Protein AF-A0A6J6JPL1-F1 (afdb_monomer_lite)

Foldseek 3Di:
DVVPDDDPVRVLQCVFCVVCVVVVNNQATRDPDPNHDPWDFDKPDDCNPDDPVCNVVIDTPDTADPVRGPDDDDD

Sequence (75 aa):
MKEQALTVREALNAYTSGVTAQLAKSELSGTLEAGQAAEFVVLSGNPLAAEESALFEISVIASSTMLTPLAYLPA

Radius of gyration: 14.74 Å; chains: 1; bounding box: 27×45×35 Å

InterPro domains:
  IPR011059 Metal-dependent hydrolase, composite domain superfamily [G3DSA:2.30.40.10] (31-48)
  IPR013108 Amidohydrolase 3 [PF07969] (3-60)

Organism: NCBI:txid449393

Structure (mmCIF, N/CA/C/O backbone):
data_AF-A0A6J6JPL1-F1
#
_entry.id   AF-A0A6J6JPL1-F1
#
loop_
_atom_site.group_PDB
_atom_site.id
_atom_site.type_symbol
_atom_site.label_atom_id
_atom_site.label_alt_id
_atom_site.label_comp_id
_atom_site.label_asym_id
_atom_site.label_entity_id
_atom_site.label_seq_id
_atom_site.pdbx_PDB_ins_code
_atom_site.Cartn_x
_atom_site.Cartn_y
_atom_site.Cartn_z
_atom_site.occupancy
_atom_site.B_iso_or_equiv
_atom_site.auth_seq_id
_atom_site.auth_comp_id
_atom_site.auth_asym_id
_atom_site.auth_atom_id
_atom_site.pdbx_PDB_model_num
ATOM 1 N N . MET A 1 1 ? -2.638 19.047 19.598 1.00 65.25 1 MET A N 1
ATOM 2 C CA . MET A 1 1 ? -1.792 18.469 18.526 1.00 65.25 1 MET A CA 1
ATOM 3 C C . MET A 1 1 ? -2.562 17.595 17.522 1.00 65.25 1 MET A C 1
ATOM 5 O O . MET A 1 1 ? -1.919 16.992 16.679 1.00 65.25 1 MET A O 1
ATOM 9 N N . LYS A 1 2 ? -3.911 17.562 17.526 1.00 76.62 2 LYS A N 1
ATOM 10 C CA . LYS A 1 2 ? -4.690 16.887 16.464 1.00 76.62 2 LYS A CA 1
ATOM 11 C C . LYS A 1 2 ? -4.520 17.536 15.084 1.00 76.62 2 LYS A C 1
ATOM 13 O O . LYS A 1 2 ? -4.591 16.845 14.086 1.00 76.62 2 LYS A O 1
ATOM 18 N N . GLU A 1 3 ? -4.251 18.838 15.039 1.00 91.44 3 GLU A N 1
ATOM 19 C CA . GLU A 1 3 ? -4.108 19.611 13.794 1.00 91.44 3 GLU A CA 1
ATOM 20 C C . GLU A 1 3 ? -2.949 19.157 12.895 1.00 91.44 3 GLU A C 1
ATOM 22 O O . GLU A 1 3 ? -2.965 19.435 11.706 1.00 91.44 3 GLU A O 1
ATOM 27 N N . GLN A 1 4 ? -1.943 18.482 13.460 1.00 93.44 4 GLN A N 1
ATOM 28 C CA . GLN A 1 4 ? -0.788 17.957 12.720 1.00 93.44 4 GLN A CA 1
ATOM 29 C C . GLN A 1 4 ? -0.907 16.446 12.457 1.00 93.44 4 GLN A C 1
ATOM 31 O O . GLN A 1 4 ? 0.015 15.841 11.914 1.00 93.44 4 GLN A O 1
ATOM 36 N N . ALA A 1 5 ? -2.003 15.811 12.889 1.00 92.25 5 ALA A N 1
ATOM 37 C CA . ALA A 1 5 ? -2.231 14.398 12.632 1.00 92.25 5 ALA A CA 1
ATOM 38 C C . ALA A 1 5 ? -2.619 14.201 11.165 1.00 92.25 5 ALA A C 1
ATOM 40 O O . ALA A 1 5 ? -3.497 14.891 10.651 1.00 92.25 5 ALA A O 1
ATOM 41 N N . LEU A 1 6 ? -1.971 13.240 10.512 1.00 93.69 6 LEU A N 1
ATOM 42 C CA . LEU A 1 6 ? -2.311 12.855 9.150 1.00 93.69 6 LEU A CA 1
ATOM 43 C C . LEU A 1 6 ? -3.640 12.099 9.134 1.00 93.69 6 LEU A C 1
ATOM 45 O O . LEU A 1 6 ? -3.908 11.259 9.994 1.00 93.69 6 LEU A O 1
ATOM 49 N N . THR A 1 7 ? -4.433 12.330 8.097 1.00 93.56 7 THR A N 1
ATOM 50 C CA . THR A 1 7 ? -5.496 11.407 7.699 1.00 93.56 7 THR A CA 1
ATOM 51 C C . THR A 1 7 ? -4.897 10.084 7.211 1.00 93.56 7 THR A C 1
ATOM 53 O O . THR A 1 7 ? -3.744 10.024 6.777 1.00 93.56 7 THR A O 1
ATOM 56 N N . VAL A 1 8 ? -5.696 9.011 7.190 1.00 95.12 8 VAL A N 1
ATOM 57 C CA . VAL A 1 8 ? -5.255 7.706 6.656 1.00 95.12 8 VAL A CA 1
ATOM 58 C C . VAL A 1 8 ? -4.748 7.829 5.216 1.00 95.12 8 VAL A C 1
ATOM 60 O O . VAL A 1 8 ? -3.733 7.239 4.856 1.00 95.12 8 VAL A O 1
ATOM 63 N N . ARG A 1 9 ? -5.419 8.637 4.386 1.00 95.69 9 ARG A N 1
ATOM 64 C CA . ARG A 1 9 ? -5.004 8.869 2.997 1.00 95.69 9 ARG A CA 1
ATOM 65 C C . ARG A 1 9 ? -3.650 9.568 2.913 1.00 95.69 9 ARG A C 1
ATOM 67 O O . ARG A 1 9 ? -2.820 9.168 2.103 1.00 95.69 9 ARG A O 1
ATOM 74 N N . GLU A 1 10 ? -3.422 10.591 3.729 1.00 96.69 10 GLU A N 1
ATOM 75 C CA . GLU A 1 10 ? -2.135 11.290 3.764 1.00 96.69 10 GLU A CA 1
ATOM 76 C C . GLU A 1 10 ? -1.019 1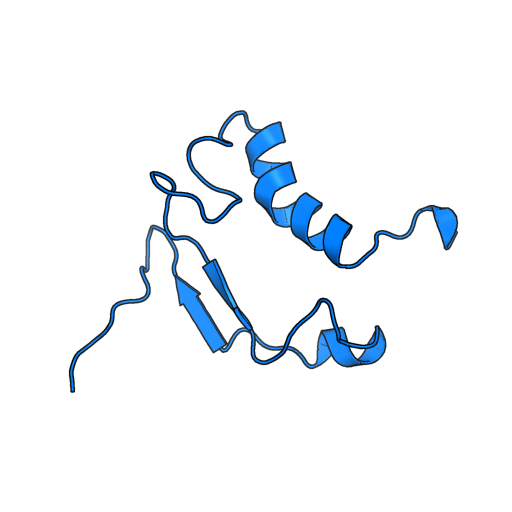0.381 4.273 1.00 96.69 10 GLU A C 1
ATOM 78 O O . GLU A 1 10 ? 0.066 10.398 3.703 1.00 96.69 10 GLU A O 1
ATOM 83 N N . ALA A 1 11 ? -1.289 9.540 5.275 1.00 96.06 11 ALA A N 1
ATOM 84 C CA . ALA A 1 11 ? -0.329 8.556 5.767 1.00 96.06 11 ALA A CA 1
ATOM 85 C C . ALA A 1 11 ? 0.043 7.525 4.686 1.00 96.06 11 ALA A C 1
ATOM 87 O O . ALA A 1 11 ? 1.226 7.262 4.470 1.00 96.06 11 ALA A O 1
ATOM 88 N N . LEU A 1 12 ? -0.946 6.989 3.958 1.00 96.69 12 LEU A N 1
ATOM 89 C CA . LEU A 1 12 ? -0.706 6.077 2.835 1.00 96.69 12 LEU A CA 1
ATOM 90 C C . LEU A 1 12 ? 0.115 6.753 1.735 1.00 96.69 12 LEU A C 1
ATOM 92 O O . LEU A 1 12 ? 1.104 6.182 1.284 1.00 96.69 12 LEU A O 1
ATOM 96 N N . ASN A 1 13 ? -0.240 7.979 1.340 1.00 97.81 13 ASN A N 1
ATOM 97 C CA . ASN A 1 13 ? 0.523 8.743 0.352 1.00 97.81 13 ASN A CA 1
ATOM 98 C C . ASN A 1 13 ? 1.961 8.989 0.828 1.00 97.81 13 ASN A C 1
ATOM 100 O O . ASN A 1 13 ? 2.902 8.747 0.078 1.00 97.81 13 ASN A O 1
ATOM 104 N N . ALA A 1 14 ? 2.144 9.413 2.081 1.00 97.38 14 ALA A N 1
ATOM 105 C CA . ALA A 1 14 ? 3.454 9.694 2.659 1.00 97.38 14 ALA A CA 1
ATOM 106 C C . ALA A 1 14 ? 4.382 8.471 2.649 1.00 97.38 14 ALA A C 1
ATOM 108 O O . ALA A 1 14 ? 5.592 8.653 2.556 1.00 97.38 14 ALA A O 1
ATOM 109 N N . TYR A 1 15 ? 3.831 7.253 2.703 1.00 95.75 15 TYR A N 1
ATOM 110 C CA . TYR A 1 15 ? 4.588 5.997 2.698 1.00 95.75 15 TYR A CA 1
ATOM 111 C C . TYR A 1 15 ? 4.609 5.269 1.340 1.00 95.75 15 TYR A C 1
ATOM 113 O O . TYR A 1 15 ? 5.170 4.182 1.233 1.00 95.75 15 TYR A O 1
ATOM 121 N N . THR A 1 16 ? 4.000 5.844 0.299 1.00 96.75 16 THR A N 1
ATOM 122 C CA . THR A 1 16 ? 3.956 5.262 -1.053 1.00 96.75 16 THR A CA 1
ATOM 123 C C . THR A 1 16 ? 4.473 6.270 -2.079 1.00 96.75 16 THR A C 1
ATOM 125 O O . THR A 1 16 ? 5.683 6.476 -2.182 1.00 96.75 16 THR A O 1
ATOM 128 N N . SER A 1 17 ? 3.582 6.952 -2.796 1.00 97.69 17 SER A N 1
ATOM 129 C CA . SER A 1 17 ? 3.913 7.937 -3.830 1.00 97.69 17 SER A CA 1
ATOM 130 C C . SER A 1 17 ? 4.750 9.108 -3.306 1.00 97.69 17 SER A C 1
ATOM 132 O O . SER A 1 17 ? 5.598 9.637 -4.019 1.00 97.69 17 SER A O 1
ATOM 134 N N . GLY A 1 18 ? 4.571 9.489 -2.039 1.00 97.69 18 GLY A N 1
ATOM 135 C CA . GLY A 1 18 ? 5.366 10.519 -1.377 1.00 97.69 18 GLY A CA 1
ATOM 136 C C . GLY A 1 18 ? 6.846 10.150 -1.275 1.00 97.69 18 GLY A C 1
ATOM 137 O O . GLY A 1 18 ? 7.701 10.989 -1.559 1.00 97.69 18 GLY A O 1
ATOM 138 N N . VAL A 1 19 ? 7.163 8.894 -0.942 1.00 96.75 19 VAL A N 1
ATOM 139 C CA . VAL A 1 19 ? 8.554 8.409 -0.872 1.00 96.75 19 VAL A CA 1
ATOM 140 C C . VAL A 1 19 ? 9.182 8.386 -2.261 1.00 96.75 19 VAL A C 1
ATOM 142 O O . VAL A 1 19 ? 10.306 8.853 -2.443 1.00 96.75 19 VAL A O 1
ATOM 145 N N . THR A 1 20 ? 8.474 7.867 -3.264 1.00 96.50 20 THR A N 1
ATOM 146 C CA . THR A 1 20 ? 9.042 7.742 -4.613 1.00 96.50 20 THR A CA 1
ATOM 147 C C . THR A 1 20 ? 9.228 9.100 -5.284 1.00 96.50 20 THR A C 1
ATOM 149 O O . THR A 1 20 ? 10.245 9.302 -5.949 1.00 96.50 20 THR A O 1
ATOM 152 N N . ALA A 1 21 ? 8.356 10.072 -5.001 1.00 96.81 21 ALA A N 1
ATOM 153 C CA . ALA A 1 21 ? 8.547 11.465 -5.395 1.00 96.81 21 ALA A CA 1
ATOM 154 C C . ALA A 1 21 ? 9.797 12.094 -4.762 1.00 96.81 21 ALA A C 1
ATOM 156 O O . ALA A 1 21 ? 10.592 12.713 -5.469 1.00 96.81 21 ALA A O 1
ATOM 157 N N . GLN A 1 22 ? 10.020 11.898 -3.457 1.00 97.50 22 GLN A N 1
ATOM 158 C CA . GLN A 1 22 ? 11.215 12.405 -2.764 1.00 97.50 22 GLN A CA 1
ATOM 159 C C . GLN A 1 22 ? 12.519 11.826 -3.324 1.00 97.50 22 GLN A C 1
ATOM 161 O O . GLN A 1 22 ? 13.547 12.500 -3.323 1.00 97.50 22 GLN A O 1
ATOM 166 N N . LEU A 1 23 ? 12.478 10.586 -3.812 1.00 96.88 23 LEU A N 1
ATOM 167 C CA . LEU A 1 23 ? 13.633 9.888 -4.371 1.00 96.88 23 LEU A CA 1
ATOM 168 C C . LEU A 1 23 ? 13.801 10.080 -5.885 1.00 96.88 23 LEU A C 1
ATOM 170 O O . LEU A 1 23 ? 14.710 9.473 -6.448 1.00 96.88 23 LEU A O 1
ATOM 174 N N . ALA A 1 24 ? 12.952 10.892 -6.531 1.00 94.94 24 ALA A N 1
ATOM 175 C CA . ALA A 1 24 ? 12.901 11.059 -7.987 1.00 94.94 24 ALA A CA 1
ATOM 176 C C . ALA A 1 24 ? 12.776 9.715 -8.736 1.00 94.94 24 ALA A C 1
ATOM 178 O O . ALA A 1 24 ? 13.537 9.427 -9.654 1.00 94.94 24 ALA A O 1
ATOM 179 N N . LYS A 1 25 ? 11.842 8.869 -8.279 1.00 94.38 25 LYS A N 1
ATOM 180 C CA . LYS A 1 25 ? 11.541 7.532 -8.824 1.00 94.38 25 LYS A CA 1
ATOM 181 C C . LYS A 1 25 ? 10.043 7.311 -9.063 1.00 94.38 25 LYS A C 1
ATOM 183 O O . LYS A 1 25 ? 9.590 6.166 -9.100 1.00 94.38 25 LYS A O 1
ATOM 188 N N . SER A 1 26 ? 9.252 8.379 -9.173 1.00 93.56 26 SER A N 1
ATOM 189 C CA . SER A 1 26 ? 7.793 8.285 -9.328 1.00 93.56 26 SER A CA 1
ATOM 190 C C . SER A 1 26 ? 7.373 7.513 -10.579 1.00 93.56 26 SER A C 1
ATOM 192 O O . SER A 1 26 ? 6.319 6.885 -10.588 1.00 93.56 26 SER A O 1
ATOM 194 N N . GLU A 1 27 ? 8.193 7.514 -11.631 1.00 92.44 27 GLU A N 1
ATOM 195 C CA . GLU A 1 27 ? 7.937 6.735 -12.842 1.00 92.44 27 GLU A CA 1
ATOM 196 C C . GLU A 1 27 ? 8.120 5.221 -12.657 1.00 92.44 27 GLU A C 1
ATOM 198 O O . GLU A 1 27 ? 7.675 4.450 -13.503 1.00 92.44 27 GLU A O 1
ATOM 203 N N . LEU A 1 28 ? 8.759 4.781 -11.566 1.00 91.88 28 LEU A N 1
ATOM 204 C CA . LEU A 1 28 ? 9.093 3.374 -11.336 1.00 91.88 28 LEU A CA 1
ATOM 205 C C . LEU A 1 28 ? 8.127 2.679 -10.370 1.00 91.88 28 LEU A C 1
ATOM 207 O O . LEU A 1 28 ? 7.824 1.502 -10.570 1.00 91.88 28 LEU A O 1
ATOM 211 N N . SER A 1 29 ? 7.673 3.367 -9.316 1.00 94.38 29 SER A N 1
ATOM 212 C CA . SER A 1 29 ? 6.804 2.782 -8.283 1.00 94.38 29 SER A CA 1
ATOM 213 C C . SER A 1 29 ? 6.114 3.830 -7.393 1.00 94.38 29 SER A C 1
ATOM 215 O O . SER A 1 29 ? 6.252 5.043 -7.576 1.00 94.38 29 SER A O 1
ATOM 217 N N . GLY A 1 30 ? 5.375 3.354 -6.384 1.00 93.81 30 GLY A N 1
ATOM 218 C CA . GLY A 1 30 ? 4.692 4.178 -5.378 1.00 93.81 30 GLY A CA 1
ATOM 219 C C . GLY A 1 30 ? 3.233 4.485 -5.718 1.00 93.81 30 GLY A C 1
ATOM 220 O O . GLY A 1 30 ? 2.483 4.917 -4.845 1.00 93.81 30 GLY A O 1
ATOM 221 N N . THR A 1 31 ? 2.808 4.201 -6.948 1.00 96.56 31 THR A N 1
ATOM 222 C CA . THR A 1 31 ? 1.403 4.095 -7.355 1.00 96.56 31 THR A CA 1
ATOM 223 C C . THR A 1 31 ? 1.187 2.787 -8.128 1.00 96.56 31 THR A C 1
ATOM 225 O O . THR A 1 31 ? 2.109 1.981 -8.264 1.00 96.56 31 THR A O 1
ATOM 228 N N . LEU A 1 32 ? -0.055 2.527 -8.549 1.00 95.94 32 LEU A N 1
ATOM 229 C CA . LEU A 1 32 ? -0.413 1.381 -9.388 1.00 95.94 32 LEU A CA 1
ATOM 230 C C . LEU A 1 32 ? -0.898 1.879 -10.748 1.00 95.94 32 LEU A C 1
ATOM 232 O O . LEU A 1 32 ? -2.094 1.877 -11.039 1.00 95.94 32 LEU A O 1
ATOM 236 N N . GLU A 1 33 ? 0.045 2.337 -11.564 1.00 96.19 33 GLU A N 1
ATOM 237 C CA . GLU A 1 33 ? -0.1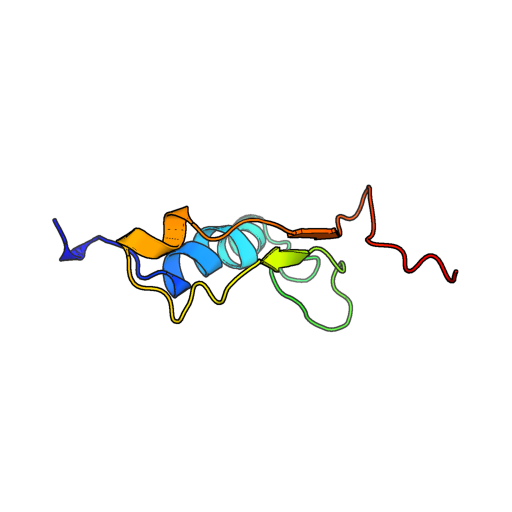90 2.819 -12.923 1.00 96.19 33 GLU A CA 1
ATOM 238 C C . GLU A 1 33 ? 0.520 1.944 -13.965 1.00 96.19 33 GLU A C 1
ATOM 240 O O . GLU A 1 33 ? 1.445 1.183 -13.671 1.00 96.19 33 GLU A O 1
ATOM 245 N N . ALA A 1 34 ? 0.071 2.030 -15.218 1.00 95.38 34 ALA A N 1
ATOM 246 C CA . ALA A 1 34 ? 0.664 1.260 -16.304 1.00 95.38 34 ALA A CA 1
ATOM 247 C C . ALA A 1 34 ? 2.140 1.642 -16.514 1.00 95.38 34 ALA A C 1
ATOM 249 O O . ALA A 1 34 ? 2.475 2.818 -16.631 1.00 95.38 34 ALA A O 1
ATOM 250 N N . GLY A 1 35 ? 3.010 0.634 -16.608 1.00 93.38 35 GLY A N 1
ATOM 251 C CA . GLY A 1 35 ? 4.453 0.812 -16.797 1.00 93.38 35 GLY A CA 1
ATOM 252 C C . GLY A 1 35 ? 5.268 0.848 -15.502 1.00 93.38 35 GLY A C 1
ATOM 253 O O . GLY A 1 35 ? 6.481 0.658 -15.565 1.00 93.38 35 GLY A O 1
ATOM 254 N N . GLN A 1 36 ? 4.627 1.008 -14.342 1.00 94.31 36 GLN A N 1
ATOM 255 C CA . GLN A 1 36 ? 5.289 0.885 -13.044 1.00 94.31 36 GLN A CA 1
ATOM 256 C C . GLN A 1 36 ? 5.435 -0.579 -12.615 1.00 94.31 36 GLN A C 1
ATOM 258 O O . GLN A 1 36 ? 4.751 -1.481 -13.108 1.00 94.31 36 GLN A O 1
ATOM 263 N N . ALA A 1 37 ? 6.322 -0.810 -11.649 1.00 92.06 37 ALA A N 1
ATOM 264 C CA . ALA A 1 37 ? 6.415 -2.081 -10.952 1.00 92.06 37 ALA A CA 1
ATOM 265 C C . ALA A 1 37 ? 5.089 -2.428 -10.254 1.00 92.06 37 ALA A C 1
ATOM 267 O O . ALA A 1 37 ? 4.529 -1.609 -9.527 1.00 92.06 37 ALA A O 1
ATOM 268 N N . ALA A 1 38 ? 4.620 -3.668 -10.416 1.00 93.75 38 ALA A N 1
ATOM 269 C CA . ALA A 1 38 ? 3.420 -4.176 -9.748 1.00 93.75 38 ALA A CA 1
ATOM 270 C C . ALA A 1 38 ? 3.699 -4.547 -8.276 1.00 93.75 38 ALA A C 1
ATOM 272 O O . ALA A 1 38 ? 3.524 -5.698 -7.859 1.00 93.75 38 ALA A O 1
ATOM 273 N N . GLU A 1 39 ? 4.160 -3.568 -7.496 1.00 94.38 39 GLU A N 1
ATOM 274 C CA . GLU A 1 39 ? 4.367 -3.690 -6.055 1.00 94.38 39 GLU A CA 1
ATOM 275 C C . GLU A 1 39 ? 3.123 -3.235 -5.299 1.00 94.38 39 GLU A C 1
ATOM 277 O O . GLU A 1 39 ? 2.756 -2.061 -5.312 1.00 94.38 39 GLU A O 1
ATOM 282 N N . PHE A 1 40 ? 2.460 -4.172 -4.630 1.00 95.94 40 PHE A N 1
ATOM 283 C CA . PHE A 1 40 ? 1.253 -3.890 -3.865 1.00 95.94 40 PHE A CA 1
ATOM 284 C C . PHE A 1 40 ? 1.092 -4.852 -2.697 1.00 95.94 40 PHE A C 1
ATOM 286 O O . PHE A 1 40 ? 1.656 -5.947 -2.660 1.00 95.94 40 PHE A O 1
ATOM 293 N N . VAL A 1 41 ? 0.252 -4.447 -1.752 1.00 95.94 41 VAL A N 1
ATOM 294 C CA . VAL A 1 41 ? -0.257 -5.307 -0.688 1.00 95.94 41 VAL A CA 1
ATOM 295 C C . VAL A 1 41 ? -1.763 -5.438 -0.830 1.00 95.94 41 VAL A C 1
ATOM 297 O O . VAL A 1 41 ? -2.447 -4.501 -1.240 1.00 95.94 41 VAL A O 1
ATOM 300 N N . VAL A 1 42 ? -2.283 -6.608 -0.482 1.00 96.06 42 VAL A N 1
ATOM 301 C CA . VAL A 1 42 ? -3.717 -6.848 -0.353 1.00 96.06 42 VAL A CA 1
ATOM 302 C C . VAL A 1 42 ? -4.045 -6.846 1.131 1.00 96.06 42 VAL A C 1
ATOM 304 O O . VAL A 1 42 ? -3.389 -7.532 1.916 1.00 96.06 42 VAL A O 1
ATOM 307 N N . LEU A 1 43 ? -5.046 -6.061 1.511 1.00 97.19 43 LEU A N 1
ATOM 308 C CA . LEU A 1 43 ? -5.465 -5.886 2.897 1.00 97.19 43 LEU A CA 1
ATOM 309 C C . LEU A 1 43 ? -6.757 -6.663 3.167 1.00 97.19 43 LEU A C 1
ATOM 311 O O . LEU A 1 43 ? -7.611 -6.766 2.287 1.00 97.19 43 LEU A O 1
ATOM 315 N N . SER A 1 44 ? -6.921 -7.178 4.387 1.00 98.00 44 SER A N 1
ATOM 316 C CA . SER A 1 44 ? -8.139 -7.881 4.822 1.00 98.00 44 SER A CA 1
ATOM 317 C C . SER A 1 44 ? -9.370 -6.971 4.932 1.00 98.00 44 SER A C 1
ATOM 319 O O . SER A 1 44 ? -10.495 -7.463 4.995 1.00 98.00 44 SER A O 1
ATOM 321 N N . GLY A 1 45 ? -9.169 -5.651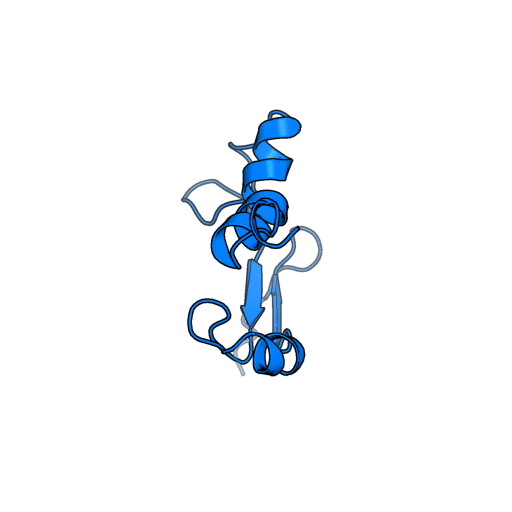 4.934 1.00 97.31 45 GLY A N 1
ATOM 322 C CA . GLY A 1 45 ? -10.214 -4.638 5.029 1.00 97.31 45 GLY A CA 1
ATOM 323 C C . GLY A 1 45 ? -9.806 -3.328 4.357 1.00 97.31 45 GLY A C 1
ATOM 324 O O . GLY A 1 45 ? -8.644 -3.124 4.007 1.00 97.31 45 GLY A O 1
ATOM 325 N N . ASN A 1 46 ? -10.777 -2.433 4.162 1.00 96.88 46 ASN A N 1
ATOM 326 C CA . ASN A 1 46 ? -10.545 -1.129 3.546 1.00 96.88 46 ASN A CA 1
ATOM 327 C C . ASN A 1 46 ? -10.067 -0.107 4.599 1.00 96.88 46 ASN A C 1
ATOM 329 O O . ASN A 1 46 ? -10.890 0.354 5.394 1.00 96.88 46 ASN A O 1
ATOM 333 N N . PRO A 1 47 ? -8.791 0.324 4.581 1.00 96.50 47 PRO A N 1
ATOM 334 C CA . PRO A 1 47 ? -8.271 1.262 5.576 1.00 96.50 47 PRO A CA 1
ATOM 335 C C . PRO A 1 47 ? -8.892 2.660 5.460 1.00 96.50 47 PRO A C 1
ATOM 337 O O . PRO A 1 47 ? -8.885 3.415 6.421 1.00 96.50 47 PRO A O 1
ATOM 340 N N . LEU A 1 48 ? -9.464 3.021 4.306 1.00 96.19 48 LEU A N 1
ATOM 341 C CA . LEU A 1 48 ? -10.092 4.330 4.100 1.00 96.19 48 LEU A CA 1
ATOM 342 C C . LEU A 1 48 ? -11.511 4.421 4.677 1.00 96.19 48 LEU A C 1
ATOM 344 O O . LEU A 1 48 ? -12.069 5.514 4.715 1.00 96.19 48 LEU A O 1
ATOM 348 N N . ALA A 1 49 ? -12.100 3.287 5.062 1.00 96.25 49 ALA A N 1
ATOM 349 C CA . ALA A 1 49 ? -13.451 3.203 5.617 1.00 96.25 49 ALA A CA 1
ATOM 350 C C . ALA A 1 49 ? -13.476 2.676 7.061 1.00 96.25 49 ALA A C 1
ATOM 352 O O . ALA A 1 49 ? -14.548 2.586 7.653 1.00 96.25 49 ALA A O 1
ATOM 353 N N . ALA A 1 50 ? -12.322 2.288 7.608 1.00 94.81 50 ALA A N 1
ATOM 354 C CA . ALA A 1 50 ? -12.212 1.790 8.969 1.00 94.81 50 ALA A CA 1
ATOM 355 C C . ALA A 1 50 ? -12.149 2.945 9.977 1.00 94.81 50 ALA A C 1
ATOM 357 O O . ALA A 1 50 ? -11.495 3.960 9.735 1.00 94.81 50 ALA A O 1
ATOM 358 N N . GLU A 1 51 ? -12.789 2.754 11.129 1.00 93.00 51 GLU A N 1
ATOM 359 C CA . GLU A 1 51 ? -12.596 3.616 12.296 1.00 93.00 51 GLU A CA 1
ATOM 360 C C . GLU A 1 51 ? -11.153 3.510 12.813 1.00 93.00 51 GLU A C 1
ATOM 362 O O . GLU A 1 51 ? -10.513 2.465 12.667 1.00 93.00 51 GLU A O 1
ATOM 367 N N . GLU A 1 52 ? -10.645 4.562 13.469 1.00 89.06 52 GLU A N 1
ATOM 368 C CA . GLU A 1 52 ? -9.240 4.642 13.912 1.00 89.06 52 GLU A CA 1
ATOM 369 C C . GLU A 1 52 ? -8.786 3.412 14.715 1.00 89.06 52 GLU A C 1
ATOM 371 O O . GLU A 1 52 ? -7.691 2.896 14.500 1.00 89.06 52 GLU A O 1
ATOM 376 N N . SER A 1 53 ? -9.631 2.903 15.617 1.00 92.00 53 SER A N 1
ATOM 377 C CA . SER A 1 53 ? -9.309 1.721 16.424 1.00 92.00 53 SER A CA 1
ATOM 378 C C . SER A 1 53 ? -9.276 0.425 15.613 1.00 92.00 53 SER A C 1
ATOM 380 O O . SER A 1 53 ? -8.503 -0.471 15.938 1.00 92.00 53 SER A O 1
ATOM 382 N N . ALA A 1 54 ? -10.083 0.327 14.554 1.00 94.94 54 ALA A N 1
ATOM 383 C CA . ALA A 1 54 ? -10.179 -0.859 13.705 1.00 94.94 54 ALA A CA 1
ATOM 384 C C . ALA A 1 54 ? -9.047 -0.938 12.666 1.00 94.94 54 ALA A C 1
ATOM 386 O O . ALA A 1 54 ? -8.800 -2.004 12.108 1.00 94.94 54 ALA A O 1
ATOM 387 N N . LEU A 1 55 ? -8.311 0.156 12.425 1.00 94.50 55 LEU A N 1
ATOM 388 C CA . LEU A 1 55 ? -7.146 0.152 11.529 1.00 94.50 55 LEU A CA 1
ATOM 389 C C . LEU A 1 55 ? -6.097 -0.889 11.942 1.00 94.50 55 LEU A C 1
ATOM 391 O O . LEU A 1 55 ? -5.466 -1.494 11.079 1.00 94.50 55 LEU A O 1
ATOM 395 N N . PHE A 1 56 ? -5.941 -1.127 13.246 1.00 93.50 56 PHE A N 1
ATOM 396 C CA . PHE A 1 56 ? -4.990 -2.102 13.790 1.00 93.50 56 PHE A CA 1
ATOM 397 C C . PHE A 1 56 ? -5.434 -3.561 13.626 1.00 93.50 56 PHE A C 1
ATOM 399 O O . PHE A 1 56 ? -4.638 -4.471 13.844 1.00 93.50 56 PHE A O 1
ATOM 406 N N . GLU A 1 57 ? -6.688 -3.793 13.237 1.00 96.88 57 GLU A N 1
ATOM 407 C CA . GLU A 1 57 ? -7.236 -5.125 12.970 1.00 96.88 57 GLU A CA 1
ATOM 408 C C . GLU A 1 57 ? -7.081 -5.523 11.492 1.00 96.88 57 GLU A C 1
ATOM 410 O O . GLU A 1 57 ? -7.226 -6.696 11.138 1.00 96.88 57 GLU A O 1
ATOM 415 N N . ILE A 1 58 ? -6.755 -4.564 10.616 1.00 97.31 58 ILE A N 1
ATOM 416 C CA . ILE A 1 58 ? -6.495 -4.820 9.199 1.00 97.31 58 ILE A CA 1
ATOM 417 C C . ILE A 1 58 ? -5.130 -5.495 9.054 1.00 97.31 58 ILE A C 1
ATOM 419 O O . ILE A 1 58 ? -4.100 -4.971 9.476 1.00 97.31 58 ILE A O 1
ATOM 423 N N . SER A 1 59 ? -5.113 -6.650 8.396 1.00 97.25 59 SER A N 1
ATOM 424 C CA . SER A 1 59 ? -3.913 -7.439 8.139 1.00 97.25 59 SER A CA 1
ATOM 425 C C . 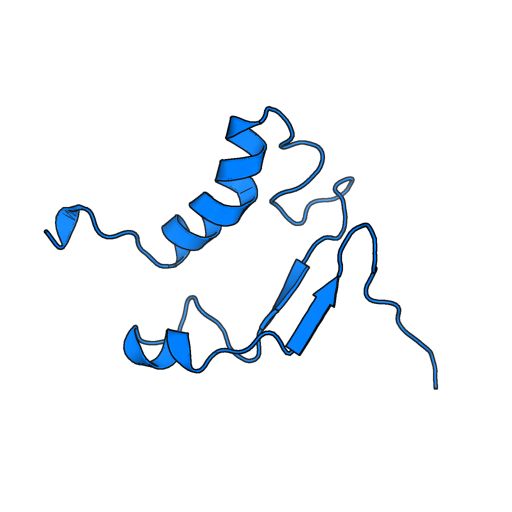SER A 1 59 ? -3.566 -7.456 6.653 1.00 97.25 59 SER A C 1
ATOM 427 O O . SER A 1 59 ? -4.427 -7.298 5.785 1.00 97.25 59 SER A O 1
ATOM 429 N N . VAL A 1 60 ? -2.284 -7.661 6.348 1.00 96.31 60 VAL A N 1
ATOM 430 C CA . VAL A 1 60 ? -1.828 -7.946 4.983 1.00 96.31 60 VAL A CA 1
ATOM 431 C C . VAL A 1 60 ? -2.090 -9.423 4.695 1.00 96.31 60 VAL A C 1
ATOM 433 O O . VAL A 1 60 ? -1.548 -10.285 5.383 1.00 96.31 60 VAL A O 1
ATOM 436 N N . ILE A 1 61 ? -2.910 -9.717 3.686 1.00 97.06 61 ILE A N 1
ATOM 437 C CA . ILE A 1 61 ? -3.268 -11.096 3.305 1.00 97.06 61 ILE A CA 1
ATOM 438 C C . ILE A 1 61 ? -2.455 -11.615 2.118 1.00 97.06 61 ILE A C 1
ATOM 440 O O . ILE A 1 61 ? -2.322 -12.821 1.940 1.00 97.06 61 ILE A O 1
ATOM 444 N N . ALA A 1 62 ? -1.898 -10.711 1.315 1.00 95.56 62 ALA A N 1
ATOM 445 C CA . ALA A 1 62 ? -0.958 -11.032 0.253 1.00 95.56 62 ALA A CA 1
ATOM 446 C C . ALA A 1 62 ? -0.070 -9.821 -0.040 1.00 95.56 62 ALA A C 1
ATOM 448 O O . ALA A 1 62 ? -0.456 -8.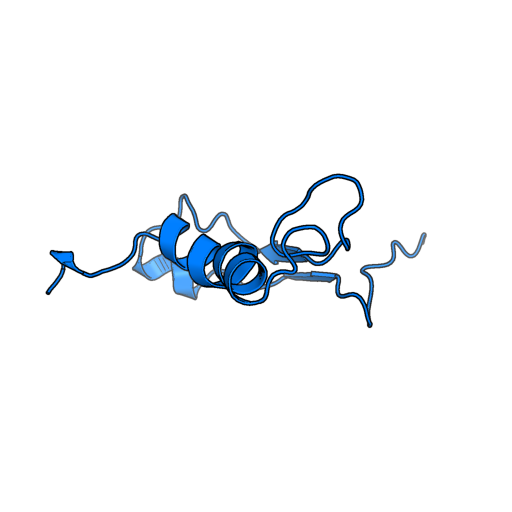676 0.208 1.00 95.56 62 ALA A O 1
ATOM 449 N N . SER A 1 63 ? 1.101 -10.069 -0.611 1.00 94.88 63 SER A N 1
ATOM 450 C CA . SER A 1 63 ? 1.989 -9.030 -1.117 1.00 94.88 63 SER A CA 1
ATOM 451 C C . SER A 1 63 ? 2.584 -9.451 -2.454 1.00 94.88 63 SER A C 1
ATOM 453 O O . SER A 1 63 ? 2.821 -10.631 -2.706 1.00 94.88 63 SER A O 1
ATOM 455 N N . SER A 1 64 ? 2.804 -8.464 -3.311 1.00 94.88 64 SER A N 1
ATOM 456 C CA . SER A 1 64 ? 3.582 -8.570 -4.534 1.00 94.88 64 SER A CA 1
ATOM 457 C C . SER A 1 64 ? 4.715 -7.565 -4.422 1.00 94.88 64 SER A C 1
ATOM 459 O O . SER A 1 64 ? 4.464 -6.382 -4.194 1.00 94.88 64 SER A O 1
ATOM 461 N N . THR A 1 65 ? 5.954 -8.026 -4.544 1.00 92.75 65 THR A N 1
ATOM 462 C CA . THR A 1 65 ? 7.140 -7.161 -4.604 1.00 92.75 65 THR A CA 1
ATOM 463 C C . THR A 1 65 ? 7.932 -7.470 -5.866 1.00 92.75 65 THR A C 1
ATOM 465 O O . THR A 1 65 ? 7.726 -8.506 -6.496 1.00 92.75 65 THR A O 1
ATOM 468 N N . MET A 1 66 ? 8.884 -6.612 -6.225 1.00 87.06 66 MET A N 1
ATOM 469 C CA . MET A 1 66 ? 9.765 -6.856 -7.372 1.00 87.06 66 MET A CA 1
ATOM 470 C C . MET A 1 66 ? 10.579 -8.149 -7.239 1.00 87.06 66 MET A C 1
ATOM 472 O O . MET A 1 66 ? 10.888 -8.788 -8.241 1.00 87.06 66 MET A O 1
ATOM 476 N N . LEU A 1 67 ? 10.927 -8.540 -6.009 1.00 89.81 67 LEU A N 1
ATOM 477 C CA . LEU A 1 67 ? 11.707 -9.751 -5.731 1.00 89.81 67 LEU A CA 1
ATOM 478 C C . LEU A 1 67 ? 10.831 -10.995 -5.575 1.00 89.81 67 LEU A C 1
ATOM 480 O O . LEU A 1 67 ? 11.262 -12.095 -5.913 1.00 89.81 67 LEU A O 1
ATOM 484 N N . THR A 1 68 ? 9.605 -10.813 -5.089 1.00 91.25 68 THR A N 1
ATOM 485 C CA . THR A 1 68 ? 8.648 -11.894 -4.857 1.00 91.25 68 THR A CA 1
ATOM 486 C C . THR A 1 68 ? 7.289 -11.485 -5.426 1.00 91.25 68 THR A C 1
ATOM 488 O O . THR A 1 68 ? 6.401 -11.080 -4.668 1.00 91.25 68 THR A O 1
ATOM 491 N N . PRO A 1 69 ? 7.113 -11.535 -6.760 1.00 90.56 69 PRO A N 1
ATOM 492 C CA . PRO A 1 69 ? 5.840 -11.189 -7.373 1.00 90.56 69 PRO A CA 1
ATOM 493 C C . PRO A 1 69 ? 4.754 -12.155 -6.913 1.00 90.56 69 PRO A C 1
ATOM 495 O O . PRO A 1 69 ? 4.991 -13.364 -6.814 1.00 90.56 69 PRO A O 1
ATOM 498 N N . LEU A 1 70 ? 3.550 -11.636 -6.672 1.00 89.00 70 LEU A N 1
ATOM 499 C CA . LEU A 1 70 ? 2.406 -12.492 -6.385 1.00 89.00 70 LEU A CA 1
ATOM 500 C C . LEU A 1 70 ? 2.043 -13.260 -7.660 1.00 89.00 70 LEU A C 1
ATOM 502 O O . LEU A 1 70 ? 1.389 -12.734 -8.560 1.00 89.00 70 LEU A O 1
ATOM 506 N N . ALA A 1 71 ? 2.508 -14.501 -7.756 1.00 80.44 71 ALA A N 1
ATOM 507 C CA . ALA A 1 71 ? 2.221 -15.366 -8.885 1.00 80.44 71 ALA A CA 1
ATOM 508 C C . ALA A 1 71 ? 0.867 -16.056 -8.691 1.00 80.44 71 ALA A C 1
ATOM 510 O O . ALA A 1 71 ? 0.603 -16.665 -7.653 1.00 80.44 71 ALA A O 1
ATOM 511 N N . TYR A 1 72 ? 0.024 -16.013 -9.722 1.00 64.50 72 TYR A N 1
ATOM 512 C CA . TYR A 1 72 ? -1.091 -16.944 -9.828 1.00 64.50 72 TYR A CA 1
ATOM 513 C C . TYR A 1 72 ? -0.523 -18.330 -10.150 1.00 64.50 72 TYR A C 1
ATOM 515 O O . TYR A 1 72 ? -0.014 -18.552 -11.248 1.00 64.50 72 TYR A O 1
ATOM 523 N N . LEU A 1 73 ? -0.582 -19.249 -9.188 1.00 58.50 73 LEU A N 1
ATOM 524 C CA . LEU A 1 73 ? -0.332 -20.665 -9.432 1.00 58.50 73 LEU A CA 1
ATOM 525 C C . LEU A 1 73 ? -1.680 -21.305 -9.794 1.00 58.50 73 LEU A C 1
ATOM 527 O O . LEU A 1 73 ? -2.532 -21.415 -8.908 1.00 58.50 73 LEU A O 1
ATOM 531 N N . PRO A 1 74 ? -1.929 -21.670 -11.067 1.00 50.88 74 PRO A N 1
ATOM 532 C CA . PRO A 1 74 ? -3.117 -22.442 -11.404 1.00 50.88 74 PRO A CA 1
ATOM 533 C C . PRO A 1 74 ? -3.083 -23.771 -10.639 1.00 50.88 74 PRO A C 1
ATOM 535 O O . PRO A 1 74 ? -2.024 -24.394 -10.533 1.00 50.88 74 PRO A O 1
ATOM 538 N N . ALA A 1 75 ? -4.234 -24.146 -10.078 1.00 54.75 75 ALA A N 1
ATOM 539 C CA . ALA A 1 75 ? -4.444 -25.432 -9.415 1.00 54.75 75 ALA A CA 1
ATOM 540 C C . ALA A 1 75 ? -4.365 -26.606 -10.402 1.00 54.75 75 ALA A C 1
ATOM 542 O O . ALA A 1 75 ? -4.748 -26.411 -11.581 1.00 54.75 75 ALA A O 1
#

Secondary structure (DSSP, 8-state):
-GGGPPPHHHHHHHTTHHHHHHTT-TTTSSS--TTS---EEEESS-TTTS-TTGG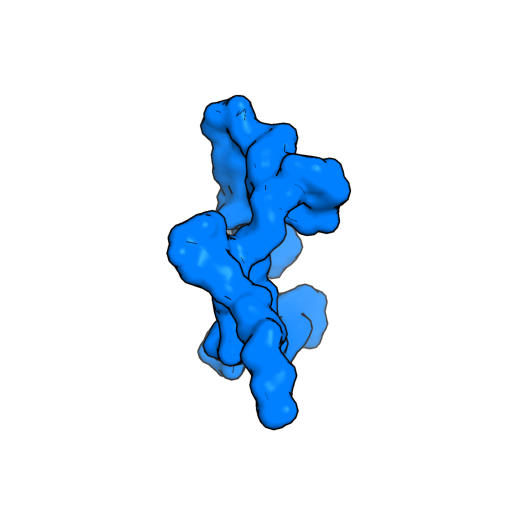GG--EEEEE-SSS-------

pLDDT: mean 91.99, std 9.64, range [50.88, 98.0]